Protein AF-A0A1G5S5N9-F1 (afdb_monomer)

Radius of gyration: 30.54 Å; Cα contacts (8 Å, |Δi|>4): 161; chains: 1; bounding box: 83×61×64 Å

Organism: NCBI:txid1120920

Secondary structure (DSSP, 8-state):
-EEESHHHHHHHHHHHHHHSS-EEEEEEEEE-GGG-EEEEEEEES-HHHHHHHHHHHHHHHHHHS-EEE----SS--HHHHHHHHHHHHTS-----------------------------------------

Structure (mmCIF, N/CA/C/O backbone):
data_AF-A0A1G5S5N9-F1
#
_entry.id   AF-A0A1G5S5N9-F1
#
loop_
_atom_site.group_PDB
_atom_site.id
_atom_site.type_symbol
_atom_site.label_atom_id
_atom_site.label_alt_id
_atom_site.label_comp_id
_atom_site.label_asym_id
_atom_site.label_entity_id
_atom_site.label_seq_id
_atom_site.pdbx_PDB_ins_code
_atom_site.Cartn_x
_atom_site.Cartn_y
_atom_site.Cartn_z
_atom_site.occupancy
_atom_site.B_iso_or_equiv
_atom_site.auth_seq_id
_atom_site.auth_comp_id
_atom_site.auth_asym_id
_atom_site.auth_atom_id
_atom_site.pdbx_PDB_model_num
ATOM 1 N N . MET A 1 1 ? 2.601 -0.774 1.732 1.00 96.56 1 MET A N 1
ATOM 2 C CA . MET A 1 1 ? 2.944 -1.315 0.395 1.00 96.56 1 MET A CA 1
ATOM 3 C C . MET A 1 1 ? 4.279 -0.742 -0.035 1.00 96.56 1 MET A C 1
ATOM 5 O O . MET A 1 1 ? 4.485 0.449 0.141 1.00 96.56 1 MET A O 1
ATOM 9 N N . GLU A 1 2 ? 5.179 -1.566 -0.553 1.00 97.50 2 GLU A N 1
ATOM 10 C CA . GLU A 1 2 ? 6.521 -1.166 -0.977 1.00 97.50 2 GLU A CA 1
ATOM 11 C C . GLU A 1 2 ? 6.671 -1.358 -2.485 1.00 97.50 2 GLU A C 1
ATOM 13 O O . GLU A 1 2 ? 6.317 -2.403 -3.037 1.00 97.50 2 GLU A O 1
ATOM 18 N N . THR A 1 3 ? 7.209 -0.349 -3.160 1.00 98.06 3 THR A N 1
ATOM 19 C CA . THR A 1 3 ? 7.388 -0.342 -4.615 1.00 98.06 3 THR A CA 1
ATOM 20 C C . THR A 1 3 ? 8.767 0.178 -4.990 1.00 98.06 3 THR A C 1
ATOM 22 O O . THR A 1 3 ? 9.423 0.860 -4.203 1.00 98.06 3 THR A O 1
ATOM 25 N N . VAL A 1 4 ? 9.215 -0.129 -6.205 1.00 97.12 4 VAL A N 1
ATOM 26 C CA . VAL A 1 4 ? 10.415 0.491 -6.769 1.00 97.12 4 VAL A CA 1
ATOM 27 C C . VAL A 1 4 ? 10.039 1.819 -7.423 1.00 97.12 4 VAL A C 1
ATOM 29 O O . VAL A 1 4 ? 9.236 1.856 -8.361 1.00 97.12 4 VAL A O 1
ATOM 32 N N . GLY A 1 5 ? 10.673 2.895 -6.957 1.00 96.00 5 GLY A N 1
ATOM 33 C CA . GLY A 1 5 ? 10.502 4.247 -7.481 1.00 96.00 5 GLY A CA 1
ATOM 34 C C . GLY A 1 5 ? 9.257 4.984 -6.972 1.00 96.00 5 GLY A C 1
ATOM 35 O O . GLY A 1 5 ? 8.230 4.400 -6.635 1.00 96.00 5 GLY A O 1
ATOM 36 N N . LEU A 1 6 ? 9.349 6.317 -6.953 1.00 96.69 6 LEU A N 1
ATOM 37 C CA . LEU A 1 6 ? 8.301 7.192 -6.417 1.00 96.69 6 LEU A CA 1
ATOM 38 C C . LEU A 1 6 ? 7.026 7.205 -7.272 1.00 96.69 6 LEU A C 1
ATOM 40 O O . LEU A 1 6 ? 5.933 7.274 -6.722 1.00 96.69 6 LEU A O 1
ATOM 44 N N . THR A 1 7 ? 7.146 7.121 -8.598 1.00 97.44 7 THR A N 1
ATOM 45 C CA . THR A 1 7 ? 5.987 7.135 -9.506 1.00 97.44 7 THR A CA 1
ATOM 46 C C . THR A 1 7 ? 5.072 5.936 -9.265 1.00 97.44 7 THR A C 1
ATOM 48 O O . THR A 1 7 ? 3.855 6.094 -9.185 1.00 97.44 7 THR A O 1
ATOM 51 N N . THR A 1 8 ? 5.658 4.750 -9.078 1.00 98.06 8 THR A N 1
ATOM 52 C CA . THR A 1 8 ? 4.919 3.524 -8.753 1.00 98.06 8 THR A CA 1
ATOM 53 C C . THR A 1 8 ? 4.211 3.661 -7.407 1.00 98.06 8 THR A C 1
ATOM 55 O O . THR A 1 8 ? 3.023 3.365 -7.312 1.00 98.06 8 THR A O 1
ATOM 58 N N . ALA A 1 9 ? 4.905 4.176 -6.386 1.00 98.06 9 ALA A N 1
ATOM 59 C CA . ALA A 1 9 ? 4.325 4.416 -5.066 1.00 98.06 9 ALA A CA 1
ATOM 60 C C . ALA A 1 9 ? 3.167 5.422 -5.100 1.00 98.06 9 ALA A C 1
ATOM 62 O O . ALA A 1 9 ? 2.161 5.216 -4.426 1.00 98.06 9 ALA A O 1
ATOM 63 N N . ALA A 1 10 ? 3.288 6.492 -5.891 1.00 97.81 10 ALA A N 1
ATOM 64 C CA . ALA A 1 10 ? 2.246 7.504 -6.029 1.00 97.81 10 ALA A CA 1
ATOM 65 C C . ALA A 1 10 ? 0.974 6.924 -6.664 1.00 97.81 10 ALA A C 1
ATOM 67 O O . ALA A 1 10 ? -0.119 7.160 -6.156 1.00 97.81 10 ALA A O 1
ATOM 68 N N . ALA A 1 11 ? 1.115 6.119 -7.722 1.00 98.19 11 ALA A N 1
ATOM 69 C CA . ALA A 1 11 ? -0.014 5.422 -8.339 1.00 98.19 11 ALA A CA 1
ATOM 70 C C . ALA A 1 11 ? -0.662 4.412 -7.378 1.00 98.19 11 ALA A C 1
ATOM 72 O O . ALA A 1 11 ? -1.886 4.318 -7.306 1.00 98.19 11 ALA A O 1
ATOM 73 N N . ALA A 1 12 ? 0.160 3.691 -6.609 1.00 98.25 12 ALA A N 1
ATOM 74 C CA . ALA A 1 12 ? -0.310 2.761 -5.590 1.00 98.25 12 ALA A CA 1
ATOM 75 C C . ALA A 1 12 ? -1.145 3.477 -4.518 1.00 98.25 12 ALA A C 1
ATOM 77 O O . ALA A 1 12 ? -2.247 3.042 -4.190 1.00 98.25 12 ALA A O 1
ATOM 78 N N . LEU A 1 13 ? -0.629 4.597 -4.002 1.00 98.06 13 LEU A N 1
ATOM 79 C CA . LEU A 1 13 ? -1.290 5.390 -2.974 1.00 98.06 13 LEU A CA 1
ATOM 80 C C . LEU A 1 13 ? -2.597 6.008 -3.483 1.00 98.06 13 LEU A C 1
ATOM 82 O O . LEU A 1 13 ? -3.598 5.926 -2.781 1.00 98.06 13 LEU A O 1
ATOM 86 N N . ASP A 1 14 ? -2.598 6.587 -4.686 1.00 98.19 14 ASP A N 1
ATOM 87 C CA . ASP A 1 14 ? -3.790 7.185 -5.300 1.00 98.19 14 ASP A CA 1
ATOM 88 C C . ASP A 1 14 ? -4.928 6.165 -5.446 1.00 98.19 14 ASP A C 1
ATOM 90 O O . ASP A 1 14 ? -6.062 6.437 -5.054 1.00 98.19 14 ASP A O 1
ATOM 94 N N . ALA A 1 15 ? -4.619 4.961 -5.937 1.00 98.38 15 ALA A N 1
ATOM 95 C CA . ALA A 1 15 ? -5.597 3.883 -6.031 1.00 98.38 15 ALA A CA 1
ATOM 96 C C . ALA A 1 15 ? -6.067 3.403 -4.648 1.00 98.38 15 ALA A C 1
ATOM 98 O O . ALA A 1 15 ? -7.261 3.177 -4.455 1.00 98.38 15 ALA A O 1
ATOM 99 N N . ALA A 1 16 ? -5.155 3.291 -3.678 1.00 98.19 16 ALA A N 1
ATOM 100 C CA . ALA A 1 16 ? -5.471 2.836 -2.327 1.00 98.19 16 ALA A CA 1
ATOM 101 C C . ALA A 1 16 ? -6.459 3.770 -1.607 1.00 98.19 16 ALA A C 1
ATOM 103 O O . ALA A 1 16 ? -7.475 3.301 -1.098 1.00 98.19 16 ALA A O 1
ATOM 104 N N . ILE A 1 17 ? -6.202 5.085 -1.607 1.00 97.81 17 ILE A N 1
ATOM 105 C CA . ILE A 1 17 ? -7.067 6.067 -0.922 1.00 97.81 17 ILE A CA 1
ATOM 106 C C . ILE A 1 17 ? -8.408 6.286 -1.633 1.00 97.81 17 ILE A C 1
ATOM 108 O O . ILE A 1 17 ? -9.356 6.757 -1.020 1.00 97.81 17 ILE A O 1
ATOM 112 N N . LYS A 1 18 ? -8.501 5.960 -2.928 1.00 97.94 18 LYS A N 1
ATOM 113 C CA . LYS A 1 18 ? -9.764 6.001 -3.681 1.00 97.94 18 LYS A CA 1
ATOM 114 C C . LYS A 1 18 ? -10.619 4.754 -3.470 1.00 97.94 18 LYS A C 1
ATOM 116 O O . LYS A 1 18 ? -11.826 4.811 -3.683 1.00 97.94 18 LYS A O 1
ATOM 121 N N . ALA A 1 19 ? -10.004 3.631 -3.105 1.00 98.19 19 ALA A N 1
ATOM 122 C CA . ALA A 1 19 ? -10.690 2.352 -2.971 1.00 98.19 19 ALA A CA 1
ATOM 123 C C . ALA A 1 19 ? -11.409 2.186 -1.625 1.00 98.19 19 ALA A C 1
ATOM 125 O O . ALA A 1 19 ? -12.419 1.486 -1.564 1.00 98.19 19 ALA A O 1
ATOM 126 N N . ALA A 1 20 ? -10.898 2.796 -0.554 1.00 98.12 20 ALA A N 1
ATOM 127 C CA . ALA A 1 20 ? -11.476 2.687 0.780 1.00 98.12 20 ALA A CA 1
ATOM 128 C C . ALA A 1 20 ? -11.113 3.885 1.666 1.00 98.12 20 ALA A C 1
ATOM 130 O O . ALA A 1 20 ? -10.160 4.611 1.390 1.00 98.12 20 ALA A O 1
ATOM 131 N N . GLU A 1 21 ? -11.846 4.041 2.769 1.00 97.75 21 GLU A N 1
ATOM 132 C CA . GLU A 1 21 ? -11.586 5.067 3.780 1.00 97.75 21 GLU A CA 1
ATOM 133 C C . GLU A 1 21 ? -10.337 4.703 4.600 1.00 97.75 21 GLU A C 1
ATOM 135 O O . GLU A 1 21 ? -10.396 3.950 5.576 1.00 97.75 21 GLU A O 1
ATOM 140 N N . VAL A 1 22 ? -9.179 5.198 4.165 1.00 97.44 22 VAL A N 1
ATOM 141 C CA . VAL A 1 22 ? -7.881 4.986 4.818 1.00 97.44 22 VAL A CA 1
ATOM 142 C C . VAL A 1 22 ? -7.052 6.265 4.806 1.00 97.44 22 VAL A C 1
ATOM 144 O O . VAL A 1 22 ? -7.123 7.085 3.892 1.00 97.44 22 VAL A O 1
ATOM 147 N N . GLN A 1 23 ? -6.190 6.415 5.806 1.00 94.38 23 GLN A N 1
ATOM 148 C CA . GLN A 1 23 ? -5.293 7.553 5.934 1.00 94.38 23 GLN A CA 1
ATOM 149 C C . GLN A 1 23 ? -3.859 7.152 5.585 1.00 94.38 23 GLN A C 1
ATOM 151 O O . GLN A 1 23 ? -3.296 6.242 6.194 1.00 94.38 23 GLN A O 1
ATOM 156 N N . CYS A 1 24 ? -3.221 7.886 4.671 1.00 93.88 24 CYS A N 1
ATOM 157 C CA . CYS A 1 24 ? -1.772 7.805 4.480 1.00 93.88 24 CYS A CA 1
ATOM 158 C C . CYS A 1 24 ? -1.049 8.477 5.648 1.00 93.88 24 CYS A C 1
ATOM 160 O O . CYS A 1 24 ? -1.201 9.686 5.863 1.00 93.88 24 CYS A O 1
ATOM 162 N N . VAL A 1 25 ? -0.249 7.698 6.376 1.00 92.94 25 VAL A N 1
ATOM 163 C CA . VAL A 1 25 ? 0.513 8.179 7.537 1.00 92.94 25 VAL A CA 1
ATOM 164 C C . VAL A 1 25 ? 1.978 8.405 7.240 1.00 92.94 25 VAL A C 1
ATOM 166 O O . VAL A 1 25 ? 2.556 9.290 7.847 1.00 92.94 25 VAL A O 1
ATOM 169 N N . GLY A 1 26 ? 2.569 7.680 6.293 1.00 90.56 26 GLY A N 1
ATOM 170 C CA . GLY A 1 26 ? 3.992 7.816 6.011 1.00 90.56 26 GLY A CA 1
ATOM 171 C C . GLY A 1 26 ? 4.357 7.364 4.608 1.00 90.56 26 GLY A C 1
ATOM 172 O O . GLY A 1 26 ? 3.746 6.446 4.055 1.00 90.56 26 GLY A O 1
ATOM 173 N N . VAL A 1 27 ? 5.365 8.027 4.046 1.00 93.38 27 VAL A N 1
ATOM 174 C CA . VAL A 1 27 ? 6.029 7.621 2.807 1.00 93.38 27 VAL A CA 1
ATOM 175 C C . VAL A 1 27 ? 7.523 7.569 3.086 1.00 93.38 27 VAL A C 1
ATOM 177 O O . VAL A 1 27 ? 8.203 8.594 3.126 1.00 93.38 27 VAL A O 1
ATOM 180 N N . GLU A 1 28 ? 8.028 6.365 3.290 1.00 93.06 28 GLU A N 1
ATOM 181 C CA . GLU A 1 28 ? 9.435 6.116 3.570 1.00 93.06 28 GLU A CA 1
ATOM 182 C C . GLU A 1 28 ? 10.174 5.817 2.271 1.00 93.06 28 GLU A C 1
ATOM 184 O O . GLU A 1 28 ? 9.676 5.099 1.404 1.00 93.06 28 GLU A O 1
ATOM 189 N N . LYS A 1 29 ? 11.376 6.374 2.124 1.00 94.94 29 LYS A N 1
ATOM 190 C CA . LYS A 1 29 ? 12.242 6.136 0.967 1.00 94.94 29 LYS A CA 1
ATOM 191 C C . LYS A 1 29 ? 13.507 5.468 1.463 1.00 94.94 29 LYS A C 1
ATOM 193 O O . LYS A 1 29 ? 14.197 6.021 2.316 1.00 94.94 29 LYS A O 1
ATOM 198 N N . VAL A 1 30 ? 13.824 4.314 0.898 1.00 94.88 30 VAL A N 1
ATOM 199 C CA . VAL A 1 30 ? 15.004 3.539 1.265 1.00 94.88 30 VAL A CA 1
ATOM 200 C C . VAL A 1 30 ? 15.837 3.308 0.013 1.00 94.88 30 VAL A C 1
ATOM 202 O O . VAL A 1 30 ? 15.326 2.947 -1.046 1.00 94.88 30 VAL A O 1
ATOM 205 N N . ILE A 1 31 ? 17.142 3.551 0.116 1.00 95.25 31 ILE A N 1
ATOM 206 C CA . ILE A 1 31 ? 18.090 3.185 -0.937 1.00 95.25 31 ILE A CA 1
ATOM 207 C C . ILE A 1 31 ? 18.506 1.743 -0.659 1.00 95.25 31 ILE A C 1
ATOM 209 O O . ILE A 1 31 ? 19.221 1.473 0.305 1.00 95.25 31 ILE A O 1
ATOM 213 N N . GLY A 1 32 ? 18.005 0.823 -1.475 1.00 85.94 32 GLY A N 1
ATOM 214 C CA . GLY A 1 32 ? 18.285 -0.602 -1.383 1.00 85.94 32 GLY A CA 1
ATOM 215 C C . GLY A 1 32 ? 19.569 -1.014 -2.106 1.00 85.94 32 GLY A C 1
ATOM 216 O O . GLY A 1 32 ? 20.435 -0.201 -2.444 1.00 85.94 32 GLY A O 1
ATOM 217 N N . VAL A 1 33 ? 19.676 -2.319 -2.361 1.00 88.00 33 VAL A N 1
ATOM 218 C CA . VAL A 1 33 ? 20.788 -2.923 -3.110 1.00 88.00 33 VAL A CA 1
ATOM 219 C C . VAL A 1 33 ? 20.817 -2.371 -4.541 1.00 88.00 33 VAL A C 1
ATOM 221 O O . VAL A 1 33 ? 19.793 -1.957 -5.086 1.00 88.00 33 VAL A O 1
ATOM 224 N N . ASP A 1 34 ? 22.009 -2.298 -5.131 1.00 90.62 34 ASP A N 1
ATOM 225 C CA . ASP A 1 34 ? 22.233 -1.788 -6.492 1.00 90.62 34 ASP A CA 1
ATOM 226 C C . ASP A 1 34 ? 21.769 -0.340 -6.721 1.00 90.62 34 ASP A C 1
ATOM 228 O O . ASP A 1 34 ? 21.501 0.070 -7.850 1.00 90.62 34 ASP A O 1
ATOM 232 N N . LYS A 1 35 ? 21.704 0.468 -5.650 1.00 90.81 35 LYS A N 1
ATOM 233 C CA . LYS A 1 35 ? 21.242 1.871 -5.674 1.00 90.81 35 LYS A CA 1
ATOM 234 C C . LYS A 1 35 ? 19.790 2.023 -6.146 1.00 90.81 35 LYS A C 1
ATOM 236 O O . LYS A 1 35 ? 19.390 3.100 -6.589 1.00 90.81 35 LYS A O 1
ATOM 241 N N . ILE A 1 36 ? 18.993 0.961 -6.038 1.00 93.19 36 ILE A N 1
ATOM 242 C CA . ILE A 1 36 ? 17.566 1.001 -6.344 1.00 93.19 36 ILE A CA 1
ATOM 243 C C . ILE A 1 36 ? 16.845 1.698 -5.190 1.00 93.19 36 ILE A C 1
ATOM 245 O O . ILE A 1 36 ? 17.002 1.320 -4.033 1.00 93.19 36 ILE A O 1
ATOM 249 N N . ILE A 1 37 ? 16.041 2.712 -5.501 1.00 95.69 37 ILE A N 1
ATOM 250 C CA . ILE A 1 37 ? 15.237 3.420 -4.501 1.00 95.69 37 ILE A CA 1
ATOM 251 C C . ILE A 1 37 ? 13.894 2.698 -4.364 1.00 95.69 37 ILE A C 1
ATOM 253 O O . ILE A 1 37 ? 13.092 2.708 -5.306 1.00 95.69 37 ILE A O 1
ATOM 257 N N . SER A 1 38 ? 13.646 2.085 -3.205 1.00 96.38 38 SER A N 1
ATOM 258 C CA . SER A 1 38 ? 12.318 1.605 -2.831 1.00 96.38 38 SER A CA 1
ATOM 259 C C . SER A 1 38 ? 11.573 2.663 -2.026 1.00 96.38 38 SER A C 1
ATOM 261 O O . SER A 1 38 ? 12.158 3.504 -1.335 1.00 96.38 38 SER A O 1
ATOM 263 N N . VAL A 1 39 ? 10.257 2.670 -2.193 1.00 97.62 39 VAL A N 1
ATOM 264 C CA . VAL A 1 39 ? 9.356 3.592 -1.516 1.00 97.62 39 VAL A CA 1
ATOM 265 C C . VAL A 1 39 ? 8.247 2.782 -0.867 1.00 97.62 39 VAL A C 1
ATOM 267 O O . VAL A 1 39 ? 7.516 2.060 -1.553 1.00 97.62 39 VAL A O 1
ATOM 270 N N . THR A 1 40 ? 8.126 2.930 0.448 1.00 96.62 40 THR A N 1
ATOM 271 C CA . THR A 1 40 ? 7.119 2.275 1.278 1.00 96.62 40 THR A CA 1
ATOM 272 C C . THR A 1 40 ? 6.051 3.281 1.664 1.00 96.62 40 THR A C 1
ATOM 274 O O . THR A 1 40 ? 6.329 4.309 2.273 1.00 96.62 40 THR A O 1
ATOM 277 N N . VAL A 1 41 ? 4.812 2.972 1.304 1.00 96.50 41 VAL A N 1
ATOM 278 C CA . VAL A 1 41 ? 3.623 3.732 1.679 1.00 96.50 41 VAL A CA 1
ATOM 279 C C 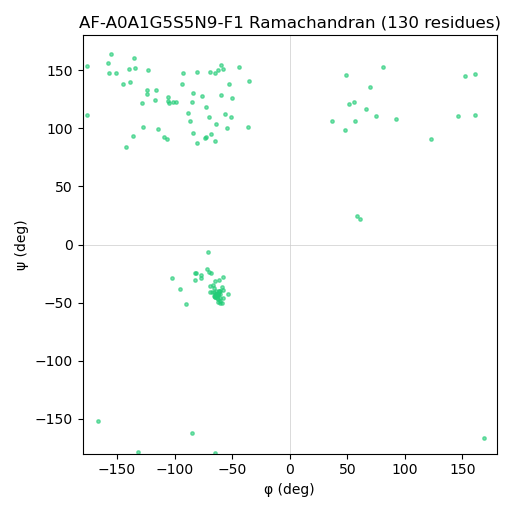. VAL A 1 41 ? 2.920 3.005 2.818 1.00 96.50 41 VAL A C 1
ATOM 281 O O . VAL A 1 41 ? 2.521 1.841 2.670 1.00 96.50 41 VAL A O 1
ATOM 284 N N . SER A 1 42 ? 2.748 3.713 3.929 1.00 95.00 42 SER A N 1
ATOM 285 C CA . SER A 1 42 ? 2.073 3.239 5.135 1.00 95.00 42 SER A CA 1
ATOM 286 C C . SER A 1 42 ? 0.699 3.894 5.244 1.00 95.00 42 SER A C 1
ATOM 288 O O . SER A 1 42 ? 0.582 5.122 5.259 1.00 95.00 42 SER A O 1
ATOM 290 N N . ILE A 1 43 ? -0.340 3.064 5.320 1.00 96.06 43 ILE A N 1
ATOM 291 C CA . ILE A 1 43 ? -1.738 3.482 5.460 1.00 96.06 43 ILE A CA 1
ATOM 292 C C . ILE A 1 43 ? -2.352 2.853 6.712 1.00 96.06 43 ILE A C 1
ATOM 294 O O . ILE A 1 43 ? -1.961 1.755 7.109 1.00 96.06 43 ILE A O 1
ATOM 298 N N . VAL A 1 44 ? -3.317 3.538 7.318 1.00 95.44 44 VAL A N 1
ATOM 299 C CA . VAL A 1 44 ? -4.083 3.055 8.479 1.00 95.44 44 VAL A CA 1
ATOM 300 C C . VAL A 1 44 ? -5.568 3.318 8.295 1.00 95.44 44 VAL A C 1
ATOM 302 O O . VAL A 1 44 ? -5.968 4.270 7.629 1.00 95.44 44 VAL A O 1
ATOM 305 N N . GLY A 1 45 ? -6.371 2.471 8.925 1.00 95.81 45 GLY A N 1
ATOM 306 C CA . GLY A 1 45 ? -7.826 2.497 8.920 1.00 95.81 45 GLY A CA 1
ATOM 307 C C . GLY A 1 45 ? -8.353 1.202 9.532 1.00 95.81 45 GLY A C 1
ATOM 308 O O . GLY A 1 45 ? -7.584 0.430 10.114 1.00 95.81 45 GLY A O 1
ATOM 309 N N . ASP A 1 46 ? -9.643 0.938 9.357 1.00 96.81 46 ASP A N 1
ATOM 310 C CA . ASP A 1 46 ? -10.226 -0.347 9.738 1.00 96.81 46 ASP A CA 1
ATOM 311 C C . ASP A 1 46 ? -9.639 -1.486 8.898 1.00 96.81 46 ASP A C 1
ATOM 313 O O . ASP A 1 46 ? -9.334 -1.316 7.719 1.00 96.81 46 ASP A O 1
ATOM 317 N N . VAL A 1 47 ? -9.520 -2.681 9.482 1.00 97.62 47 VAL A N 1
ATOM 318 C CA . VAL A 1 47 ? -8.847 -3.831 8.847 1.00 97.62 47 VAL A CA 1
ATOM 319 C C . VAL A 1 47 ? -9.405 -4.136 7.452 1.00 97.62 47 VAL A C 1
ATOM 321 O O . VAL A 1 47 ? -8.638 -4.379 6.522 1.00 97.62 47 VAL A O 1
ATOM 324 N N . ALA A 1 48 ? -10.731 -4.085 7.287 1.00 97.62 48 ALA A N 1
ATOM 325 C CA . ALA A 1 48 ? -11.382 -4.323 5.999 1.00 97.62 48 ALA A CA 1
ATOM 326 C C . ALA A 1 48 ? -11.076 -3.217 4.972 1.00 97.62 48 ALA A C 1
ATOM 328 O O . ALA A 1 48 ? -10.808 -3.520 3.809 1.00 97.62 48 ALA A O 1
ATOM 329 N N . ALA A 1 49 ? -11.063 -1.952 5.406 1.00 98.31 49 ALA A N 1
ATOM 330 C CA . ALA A 1 49 ? -10.718 -0.815 4.558 1.00 98.31 49 ALA A CA 1
ATOM 331 C C . ALA A 1 49 ? -9.245 -0.875 4.125 1.00 98.31 49 ALA A C 1
ATOM 333 O O . ALA A 1 49 ? -8.940 -0.721 2.945 1.00 98.31 49 ALA A O 1
ATOM 334 N N . VAL A 1 50 ? -8.336 -1.190 5.054 1.00 98.19 50 VAL A N 1
ATOM 335 C CA . VAL A 1 50 ? -6.904 -1.353 4.768 1.00 98.19 50 VAL A CA 1
ATOM 336 C C . VAL A 1 50 ? -6.666 -2.502 3.793 1.00 98.19 50 VAL A C 1
ATOM 338 O O . VAL A 1 50 ? -5.885 -2.334 2.861 1.00 98.19 50 VAL A O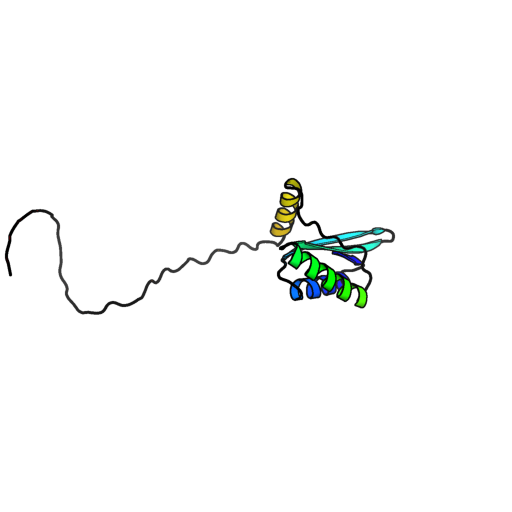 1
ATOM 341 N N . GLN A 1 51 ? -7.348 -3.639 3.952 1.00 98.25 51 GL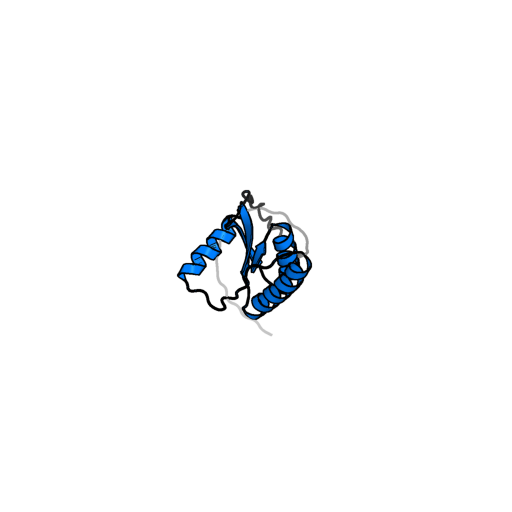N A N 1
ATOM 342 C CA . GLN A 1 51 ? -7.219 -4.758 3.018 1.00 98.25 51 GLN A CA 1
ATOM 343 C C . GLN A 1 51 ? -7.640 -4.353 1.597 1.00 98.25 51 GLN A C 1
ATOM 345 O O . GLN A 1 51 ? -6.857 -4.511 0.662 1.00 98.25 51 GLN A O 1
ATOM 350 N N . ALA A 1 52 ? -8.823 -3.749 1.448 1.00 98.44 52 ALA A N 1
ATOM 351 C CA . ALA A 1 52 ? -9.320 -3.286 0.152 1.00 98.44 52 ALA A CA 1
ATOM 352 C C . ALA A 1 52 ? -8.395 -2.236 -0.492 1.00 98.44 52 ALA A C 1
ATOM 354 O O . ALA A 1 52 ? -8.094 -2.310 -1.685 1.00 98.44 52 ALA A O 1
ATOM 355 N N . ALA A 1 53 ? -7.897 -1.287 0.305 1.00 98.62 53 ALA A N 1
ATOM 356 C CA . ALA A 1 53 ? -6.961 -0.267 -0.149 1.00 98.62 53 ALA A CA 1
ATOM 357 C C . ALA A 1 53 ? -5.623 -0.865 -0.611 1.00 98.62 53 ALA A C 1
ATOM 359 O O . ALA A 1 53 ? -5.089 -0.461 -1.645 1.00 98.62 53 ALA A O 1
ATOM 360 N N . VAL A 1 54 ? -5.074 -1.838 0.129 1.00 98.38 54 VAL A N 1
ATOM 361 C CA . VAL A 1 54 ? -3.827 -2.513 -0.255 1.00 98.38 54 VAL A CA 1
ATOM 362 C C . VAL A 1 54 ? -4.006 -3.294 -1.552 1.00 98.38 54 VAL A C 1
ATOM 364 O O . VAL A 1 54 ? -3.161 -3.159 -2.435 1.00 98.38 54 VAL A O 1
ATOM 367 N N . ASP A 1 55 ? -5.096 -4.045 -1.703 1.00 98.38 55 ASP A N 1
ATOM 368 C CA . ASP A 1 55 ? -5.346 -4.847 -2.905 1.00 98.38 55 ASP A CA 1
ATOM 369 C C . ASP A 1 55 ? -5.472 -3.957 -4.154 1.00 98.38 55 ASP A C 1
ATOM 371 O O . ASP A 1 55 ? -4.791 -4.187 -5.159 1.00 98.38 55 ASP A O 1
ATOM 375 N N . ALA A 1 56 ? -6.250 -2.871 -4.067 1.00 98.50 56 ALA A N 1
ATOM 376 C CA . ALA A 1 56 ? -6.381 -1.893 -5.148 1.00 98.50 56 ALA A CA 1
ATOM 377 C C . ALA A 1 56 ? -5.047 -1.197 -5.474 1.00 98.50 56 ALA A C 1
ATOM 379 O O . ALA A 1 56 ? -4.679 -1.059 -6.645 1.00 98.50 56 ALA A O 1
ATOM 380 N N . GLY A 1 57 ? -4.298 -0.796 -4.443 1.00 98.31 57 GLY A N 1
ATOM 381 C CA . GLY A 1 57 ? -2.998 -0.153 -4.603 1.00 98.31 57 GLY A CA 1
ATOM 382 C C . GLY A 1 57 ? -1.966 -1.066 -5.260 1.00 98.31 57 GLY A C 1
ATOM 383 O O . GLY A 1 57 ? -1.266 -0.638 -6.176 1.00 98.31 57 GLY A O 1
ATOM 384 N N . VAL A 1 58 ? -1.900 -2.341 -4.862 1.00 98.38 58 VAL A N 1
ATOM 385 C CA . VAL A 1 58 ? -0.998 -3.339 -5.461 1.00 98.38 58 VAL A CA 1
ATOM 386 C C . VAL A 1 58 ? -1.359 -3.597 -6.923 1.00 98.38 58 VAL A C 1
ATOM 388 O O . VAL A 1 58 ? -0.457 -3.643 -7.764 1.00 98.38 58 VAL A O 1
ATOM 391 N N . MET A 1 59 ? -2.649 -3.716 -7.252 1.00 98.31 59 MET A N 1
ATOM 392 C CA . MET A 1 59 ? -3.099 -3.870 -8.639 1.00 98.31 59 MET A CA 1
ATOM 393 C C . MET A 1 59 ? -2.667 -2.686 -9.514 1.00 98.31 59 MET A C 1
ATOM 395 O O . MET A 1 59 ? -2.053 -2.893 -10.562 1.00 98.31 59 MET A O 1
ATOM 399 N N . ALA A 1 60 ? -2.928 -1.452 -9.073 1.00 98.19 60 ALA A N 1
ATOM 400 C CA . ALA A 1 60 ? -2.553 -0.250 -9.818 1.00 98.19 60 ALA A CA 1
ATOM 401 C C . ALA A 1 60 ? -1.028 -0.096 -9.941 1.00 98.19 60 ALA A C 1
ATOM 403 O O . ALA A 1 60 ? -0.508 0.172 -11.025 1.00 98.19 60 ALA A O 1
ATOM 404 N N . ALA A 1 61 ? -0.295 -0.330 -8.851 1.00 97.94 61 ALA A N 1
ATOM 405 C CA . ALA A 1 61 ? 1.162 -0.277 -8.829 1.00 97.94 61 ALA A CA 1
ATOM 406 C C . ALA A 1 61 ? 1.797 -1.284 -9.792 1.00 97.94 61 ALA A C 1
ATOM 408 O O . ALA A 1 61 ? 2.762 -0.950 -10.474 1.00 97.94 61 ALA A O 1
ATOM 409 N N . SER A 1 62 ? 1.238 -2.495 -9.876 1.00 97.69 62 SER A N 1
ATOM 410 C CA . SER A 1 62 ? 1.751 -3.560 -10.748 1.00 97.69 62 SER A CA 1
ATOM 411 C C . SER A 1 62 ? 1.561 -3.251 -12.235 1.00 97.69 62 SER A C 1
ATOM 413 O O . SER A 1 62 ? 2.311 -3.759 -13.063 1.00 97.69 62 SER A O 1
ATOM 415 N N . ALA A 1 63 ? 0.585 -2.406 -12.585 1.00 97.12 63 ALA A N 1
ATOM 416 C CA . ALA A 1 63 ? 0.401 -1.924 -13.953 1.00 97.12 63 ALA A CA 1
ATOM 417 C C . ALA A 1 63 ? 1.408 -0.824 -14.338 1.00 97.12 63 ALA A C 1
ATOM 419 O O . ALA A 1 63 ? 1.711 -0.652 -15.517 1.00 97.12 63 ALA A O 1
ATOM 420 N N . VAL A 1 64 ? 1.923 -0.075 -13.356 1.00 96.56 64 VAL A N 1
ATOM 421 C CA . VAL A 1 64 ? 2.839 1.059 -13.573 1.00 96.56 64 VAL A CA 1
ATOM 422 C C . VAL A 1 64 ? 4.306 0.647 -13.444 1.00 96.56 64 VAL A C 1
ATOM 424 O O . VAL A 1 64 ? 5.157 1.141 -14.182 1.00 96.56 64 VAL A O 1
ATOM 427 N N . GLY A 1 65 ? 4.623 -0.242 -12.505 1.00 96.38 65 GLY A N 1
ATOM 428 C CA . GLY A 1 65 ? 5.995 -0.596 -12.169 1.00 96.38 65 GLY A CA 1
ATOM 429 C C . GLY A 1 65 ? 6.092 -1.849 -11.306 1.00 96.38 65 GLY A C 1
ATOM 430 O O . GLY A 1 65 ? 5.267 -2.755 -11.379 1.00 96.38 65 GLY A O 1
ATOM 431 N N . LYS A 1 66 ? 7.150 -1.925 -10.492 1.00 96.81 66 LYS A N 1
ATOM 432 C CA . LYS A 1 66 ? 7.444 -3.104 -9.670 1.00 96.81 66 LYS A CA 1
ATOM 433 C C . LYS A 1 66 ? 6.974 -2.910 -8.231 1.00 96.81 66 LYS A C 1
ATOM 435 O O . LYS A 1 66 ? 7.459 -2.016 -7.535 1.00 96.81 66 LYS A O 1
ATOM 440 N N . VAL A 1 67 ? 6.111 -3.810 -7.770 1.00 97.69 67 VAL A N 1
ATOM 441 C CA . VAL A 1 67 ? 5.789 -3.986 -6.349 1.00 97.69 67 VAL A CA 1
ATOM 442 C C . VAL A 1 67 ? 6.839 -4.899 -5.717 1.0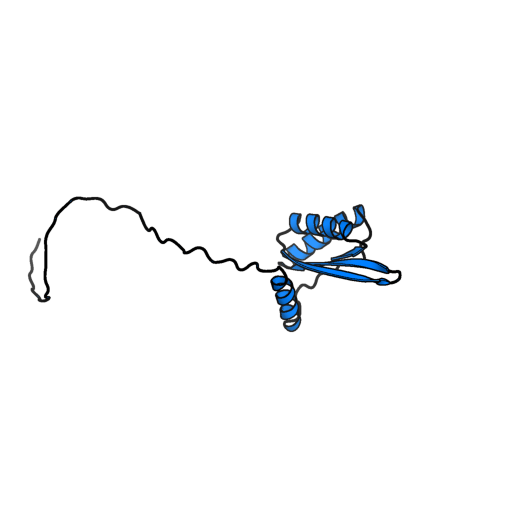0 97.69 67 VAL A C 1
ATOM 444 O O . VAL A 1 67 ? 7.176 -5.943 -6.273 1.00 97.69 67 VAL A O 1
ATOM 447 N N . VAL A 1 68 ? 7.394 -4.481 -4.582 1.00 96.75 68 VAL A N 1
ATOM 448 C CA . VAL A 1 68 ? 8.365 -5.265 -3.806 1.00 96.75 68 VAL A CA 1
ATOM 449 C C . VAL A 1 68 ? 7.628 -6.130 -2.793 1.00 96.75 68 VAL A C 1
ATOM 451 O O . VAL A 1 68 ? 7.851 -7.336 -2.737 1.00 96.75 68 VAL A O 1
ATOM 454 N N . SER A 1 69 ? 6.738 -5.520 -2.008 1.00 96.50 69 SER A N 1
ATOM 455 C CA . SER A 1 69 ? 6.013 -6.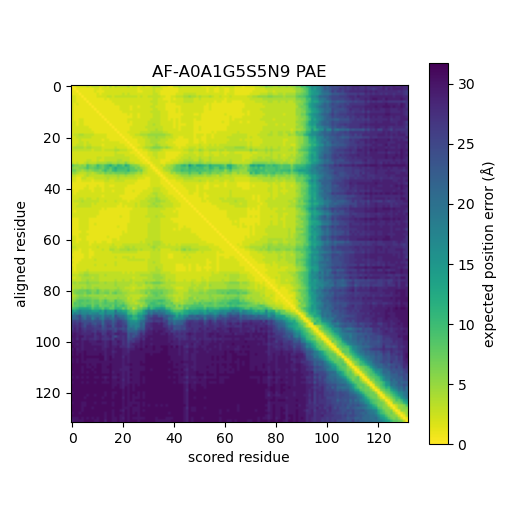207 -0.944 1.00 96.50 69 SER A CA 1
ATOM 456 C C . SER A 1 69 ? 4.709 -5.490 -0.570 1.00 96.50 69 SER A C 1
ATOM 458 O O . SER A 1 69 ? 4.539 -4.283 -0.762 1.00 96.50 69 SER A O 1
ATOM 460 N N . SER A 1 70 ? 3.762 -6.234 -0.004 1.00 97.25 70 SER A N 1
ATOM 461 C CA . SER A 1 70 ? 2.541 -5.695 0.598 1.00 97.25 70 SER A CA 1
ATOM 462 C C . SER A 1 70 ? 2.159 -6.527 1.812 1.00 97.25 70 SER A C 1
ATOM 464 O O . SER A 1 70 ? 2.235 -7.754 1.771 1.00 97.25 70 SER A O 1
ATOM 466 N N . HIS A 1 71 ? 1.741 -5.868 2.889 1.00 97.62 71 HIS A N 1
ATOM 467 C CA . HIS A 1 71 ? 1.355 -6.536 4.122 1.00 97.62 71 HIS A CA 1
ATOM 468 C C . HIS A 1 71 ? 0.300 -5.720 4.867 1.00 97.62 71 HIS A C 1
ATOM 470 O O . HIS A 1 71 ? 0.311 -4.489 4.803 1.00 97.62 71 HIS A O 1
ATOM 476 N N . VAL A 1 72 ? -0.588 -6.418 5.572 1.00 97.62 72 VAL A N 1
ATOM 477 C CA . VAL A 1 72 ? -1.638 -5.839 6.412 1.00 97.62 72 VAL A CA 1
ATOM 478 C C . VAL A 1 72 ? -1.470 -6.404 7.813 1.00 97.62 72 VAL A C 1
ATOM 480 O O . VAL A 1 72 ? -1.375 -7.617 7.986 1.00 97.62 72 VAL A O 1
ATOM 483 N N . ILE A 1 73 ? -1.442 -5.518 8.808 1.00 96.38 73 ILE A N 1
ATOM 484 C CA . ILE A 1 73 ? -1.321 -5.872 10.224 1.00 96.38 73 ILE A CA 1
ATOM 485 C C . ILE A 1 73 ? -2.628 -5.453 10.912 1.00 96.38 73 ILE A C 1
ATOM 487 O O . ILE A 1 73 ? -2.792 -4.274 11.214 1.00 96.38 73 ILE A O 1
ATOM 491 N N . PRO A 1 74 ? -3.572 -6.382 11.160 1.00 96.06 74 PRO A N 1
ATOM 492 C CA . PRO A 1 74 ? -4.894 -6.036 11.690 1.00 96.06 74 PRO A CA 1
ATOM 493 C C . PRO A 1 74 ? -4.888 -5.439 13.101 1.00 96.06 74 PRO A C 1
ATOM 495 O O . PRO A 1 74 ? -5.769 -4.664 13.455 1.00 96.06 74 PRO A O 1
ATOM 498 N N . ARG A 1 75 ? -3.928 -5.852 13.933 1.00 94.88 75 ARG A N 1
ATOM 499 C CA . ARG A 1 75 ? -3.799 -5.416 15.325 1.00 94.88 75 ARG A CA 1
ATOM 500 C C . ARG A 1 75 ? -2.314 -5.261 15.660 1.00 94.88 75 ARG A C 1
ATOM 502 O O . ARG A 1 75 ? -1.714 -6.224 16.145 1.00 94.88 75 ARG A O 1
ATOM 509 N N . PRO A 1 76 ? -1.699 -4.112 15.333 1.00 93.56 76 PRO A N 1
ATOM 510 C CA . PRO A 1 76 ? -0.324 -3.847 15.730 1.00 93.56 76 PRO A CA 1
ATOM 511 C C . PRO A 1 76 ? -0.197 -3.877 17.259 1.00 93.56 76 PRO A C 1
ATOM 513 O O . PRO A 1 76 ? -1.168 -3.690 17.993 1.00 93.56 76 PRO A O 1
ATOM 516 N N . HIS A 1 77 ? 1.004 -4.179 17.746 1.00 96.19 77 HIS A N 1
ATOM 517 C CA . HIS A 1 77 ? 1.298 -4.105 19.174 1.00 96.19 77 HIS A CA 1
ATOM 518 C C . HIS A 1 77 ? 1.308 -2.637 19.626 1.00 96.19 77 HIS A C 1
ATOM 520 O O . HIS A 1 77 ? 1.731 -1.774 18.863 1.00 96.19 77 HIS A O 1
ATOM 526 N N . SER A 1 78 ? 0.930 -2.356 20.874 1.00 93.75 78 SER A N 1
ATOM 527 C CA . SER A 1 78 ? 0.794 -0.983 21.394 1.00 93.75 78 SER A CA 1
ATOM 528 C C . SER A 1 78 ? 2.075 -0.142 21.314 1.00 93.75 78 SER A C 1
ATOM 530 O O . SER A 1 78 ? 2.028 1.076 21.181 1.00 93.75 78 SER A O 1
ATOM 532 N N . ASP A 1 79 ? 3.247 -0.776 21.359 1.00 93.00 79 ASP A N 1
ATOM 533 C CA . ASP A 1 79 ? 4.520 -0.071 21.1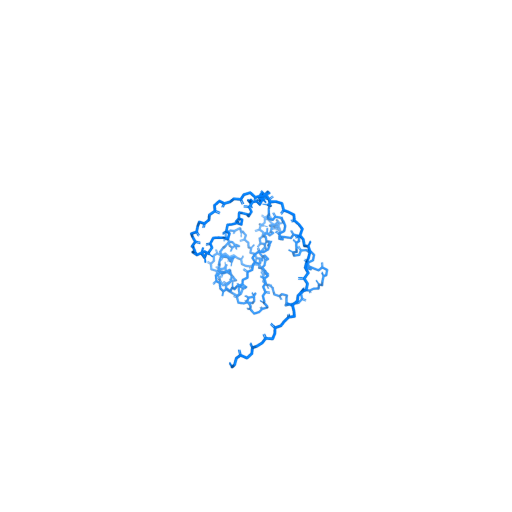60 1.00 93.00 79 ASP A CA 1
ATOM 534 C C . ASP A 1 79 ? 4.744 0.405 19.716 1.00 93.00 79 ASP A C 1
ATOM 536 O O . ASP A 1 79 ? 5.483 1.364 19.502 1.00 93.00 79 ASP A O 1
ATOM 540 N N . VAL A 1 80 ? 4.089 -0.222 18.735 1.00 91.50 80 VAL A N 1
ATOM 541 C CA . VAL A 1 80 ? 4.129 0.190 17.323 1.00 91.50 80 VAL A CA 1
ATOM 542 C C . VAL A 1 80 ? 3.232 1.405 17.084 1.00 91.50 80 VAL A C 1
ATOM 544 O O . VAL A 1 80 ? 3.554 2.231 16.233 1.00 91.50 80 VAL A O 1
ATOM 547 N N . ASP A 1 81 ? 2.164 1.582 17.866 1.00 88.56 81 ASP A N 1
ATOM 548 C CA . ASP A 1 81 ? 1.258 2.732 17.729 1.00 88.56 81 ASP A CA 1
ATOM 549 C C . ASP A 1 81 ? 2.001 4.065 17.897 1.00 88.56 81 ASP A C 1
ATOM 551 O O . ASP A 1 81 ? 1.767 5.011 17.146 1.00 88.56 81 ASP A O 1
ATOM 555 N N . LYS A 1 82 ? 2.996 4.108 18.795 1.00 88.38 82 LYS A N 1
ATOM 556 C CA . LYS A 1 82 ? 3.879 5.273 18.985 1.00 88.38 82 LYS A CA 1
ATOM 557 C C . LYS A 1 82 ? 4.610 5.656 17.695 1.00 88.38 82 LYS A C 1
ATOM 559 O O . LYS A 1 82 ? 4.760 6.838 17.404 1.00 88.38 82 LYS A O 1
ATOM 564 N N . LEU A 1 83 ? 5.053 4.667 16.916 1.00 86.06 83 LEU A N 1
ATOM 565 C CA . LEU A 1 83 ? 5.726 4.891 15.636 1.00 86.06 83 LEU A CA 1
ATOM 566 C C . LEU A 1 83 ? 4.743 5.440 14.591 1.00 86.06 83 LEU A C 1
ATOM 568 O O . LEU A 1 83 ? 5.062 6.378 13.865 1.00 86.06 83 LEU A O 1
ATOM 572 N N . ILE A 1 84 ? 3.519 4.905 14.559 1.00 86.44 84 ILE A N 1
ATOM 573 C CA . ILE A 1 84 ? 2.451 5.378 13.666 1.00 86.44 84 ILE A CA 1
ATOM 574 C C . ILE A 1 84 ? 2.093 6.843 13.972 1.00 86.44 84 ILE A C 1
ATOM 576 O O . ILE A 1 84 ? 1.894 7.641 13.055 1.00 86.44 84 ILE A O 1
ATOM 580 N N . GLU A 1 85 ? 2.041 7.222 15.250 1.00 85.75 85 GLU A N 1
ATOM 581 C CA . GLU A 1 85 ? 1.806 8.607 15.672 1.00 85.75 85 GLU A CA 1
ATOM 582 C C . GLU A 1 85 ? 2.941 9.559 15.283 1.00 85.75 85 GLU A C 1
ATOM 584 O O . GLU A 1 85 ? 2.668 10.699 14.902 1.00 85.75 85 GLU A O 1
ATOM 589 N N . MET A 1 86 ? 4.199 9.112 15.343 1.00 83.44 86 MET A N 1
ATOM 590 C CA . MET A 1 86 ? 5.340 9.911 14.880 1.00 83.44 86 MET A CA 1
ATOM 591 C C . MET A 1 86 ? 5.205 10.244 13.391 1.00 83.44 86 MET A C 1
ATOM 593 O O . MET A 1 86 ? 5.2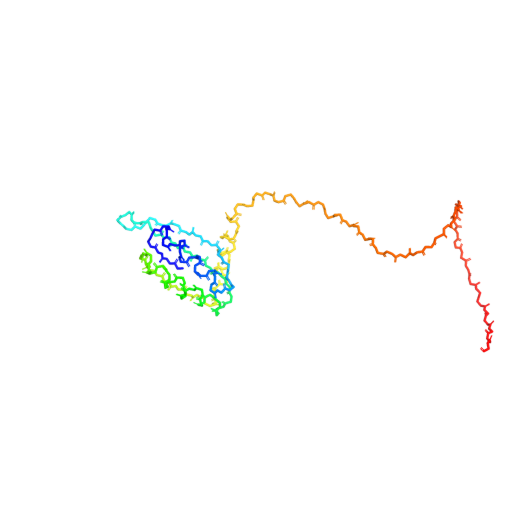97 11.413 13.020 1.00 83.44 86 MET A O 1
ATOM 597 N N . PHE A 1 87 ? 4.858 9.260 12.555 1.00 80.94 87 PHE A N 1
ATOM 598 C CA . PHE A 1 87 ? 4.662 9.491 11.120 1.00 80.94 87 PHE A CA 1
ATOM 599 C C . PHE A 1 87 ? 3.538 10.489 10.810 1.00 80.94 87 PHE A C 1
ATOM 601 O O . PHE A 1 87 ? 3.631 11.250 9.848 1.00 80.94 87 PHE A O 1
ATOM 608 N N . ARG A 1 88 ? 2.500 10.560 11.654 1.00 79.81 88 ARG A N 1
ATOM 609 C CA . ARG A 1 88 ? 1.438 11.570 11.517 1.00 79.81 88 ARG A CA 1
ATOM 610 C C . ARG A 1 88 ? 1.929 13.000 11.775 1.00 79.81 88 ARG A C 1
ATOM 612 O O . ARG A 1 88 ? 1.420 13.909 11.124 1.00 79.81 88 ARG A O 1
ATOM 619 N N . LYS A 1 89 ? 2.882 13.197 12.695 1.00 62.81 89 LYS A N 1
ATOM 620 C CA . LYS A 1 89 ? 3.390 14.518 13.123 1.00 62.81 89 LYS A CA 1
ATOM 621 C C . LYS A 1 89 ? 4.443 15.113 12.185 1.00 62.81 89 LYS A C 1
ATOM 623 O O . LYS A 1 89 ? 4.559 16.330 12.109 1.00 62.81 89 LYS A O 1
ATOM 628 N N . ASP A 1 90 ? 5.153 14.283 11.424 1.00 59.97 90 ASP A N 1
ATOM 629 C CA . ASP A 1 90 ? 6.141 14.742 10.432 1.00 59.97 90 ASP A CA 1
ATOM 630 C C . ASP A 1 90 ? 5.508 15.414 9.199 1.00 59.97 90 ASP A C 1
ATOM 632 O O . ASP A 1 90 ? 6.211 16.001 8.368 1.00 59.97 90 ASP A O 1
ATOM 636 N N . LYS A 1 91 ? 4.171 15.403 9.082 1.00 53.97 91 LYS A N 1
ATOM 637 C CA . LYS A 1 91 ? 3.458 16.381 8.255 1.00 53.97 91 LYS A CA 1
ATOM 638 C C . LYS A 1 91 ? 3.682 17.748 8.882 1.00 53.97 91 LYS A C 1
ATOM 640 O O . LYS A 1 91 ? 2.891 18.134 9.728 1.00 53.97 91 LYS A O 1
ATOM 645 N N . GLY A 1 92 ? 4.756 18.433 8.482 1.00 47.69 92 GLY A N 1
ATOM 646 C CA . GLY A 1 92 ? 5.130 19.751 8.984 1.00 47.69 92 GLY A CA 1
ATOM 647 C C . GLY A 1 92 ? 3.901 20.613 9.245 1.00 47.69 92 GLY A C 1
ATOM 648 O O . GLY A 1 92 ? 3.299 21.148 8.315 1.00 47.69 92 GLY A O 1
ATOM 649 N N . GLU A 1 93 ? 3.516 20.707 10.514 1.00 45.66 93 GLU A N 1
ATOM 650 C CA . GLU A 1 93 ? 2.538 21.675 10.961 1.00 45.66 93 GLU A CA 1
ATOM 651 C C . GLU A 1 93 ? 3.230 23.027 10.801 1.00 45.66 93 GLU A C 1
ATOM 653 O O . GLU A 1 93 ? 3.992 23.473 11.657 1.00 45.66 93 GLU A O 1
ATOM 658 N N . SER A 1 94 ? 2.994 23.704 9.674 1.00 41.62 94 SER A N 1
ATOM 659 C CA . SER A 1 94 ? 2.942 25.161 9.734 1.00 41.62 94 SER A CA 1
ATOM 660 C C . SER A 1 94 ? 1.983 25.493 10.880 1.00 41.62 94 SER A C 1
ATOM 662 O O . SER A 1 94 ? 0.875 24.943 10.855 1.00 41.62 94 SER A O 1
ATOM 664 N N . PRO A 1 95 ? 2.372 26.316 11.872 1.00 51.41 95 PRO A N 1
ATOM 665 C CA . PRO A 1 95 ? 1.493 26.656 12.980 1.00 51.41 95 PRO A CA 1
ATOM 666 C C . PRO A 1 95 ? 0.157 27.136 12.418 1.00 51.41 95 PRO A C 1
ATOM 668 O O . PRO A 1 95 ? 0.090 28.187 11.784 1.00 51.41 95 PRO A O 1
ATOM 671 N N . GLN A 1 96 ? -0.901 26.343 12.580 1.00 57.78 96 GLN A N 1
ATOM 672 C CA . GLN A 1 96 ? -2.243 26.846 12.350 1.00 57.78 96 GLN A CA 1
ATOM 673 C C . GLN A 1 96 ? -2.541 27.750 13.539 1.00 57.78 96 GLN A C 1
ATOM 675 O O . GLN A 1 96 ? -2.953 27.295 14.606 1.00 57.78 96 GLN A O 1
ATOM 680 N N . GLU A 1 97 ? -2.232 29.034 13.366 1.00 52.47 97 GLU A N 1
ATOM 681 C CA . GLU A 1 97 ? -2.768 30.115 14.177 1.00 52.47 97 GLU A CA 1
ATOM 682 C C . GLU A 1 97 ? -4.291 29.976 14.113 1.00 52.47 97 GLU A C 1
ATOM 684 O O . GLU A 1 97 ? -4.915 30.262 13.092 1.00 52.47 97 GLU A O 1
ATOM 689 N N . LYS A 1 98 ? -4.875 29.385 15.162 1.00 39.62 98 LYS A N 1
ATOM 690 C CA . LYS A 1 98 ? -6.323 29.240 15.283 1.00 39.62 98 LYS A CA 1
ATOM 691 C C . LYS A 1 98 ? -6.920 30.639 15.167 1.00 39.62 98 LYS A C 1
ATOM 693 O O . LYS A 1 98 ? -6.700 31.469 16.047 1.00 39.62 98 LYS A O 1
ATOM 698 N N . ALA A 1 99 ? -7.643 30.886 14.079 1.00 45.72 99 ALA A N 1
ATOM 699 C CA . ALA A 1 99 ? -8.485 32.062 13.954 1.00 45.72 99 ALA A CA 1
ATOM 700 C C . ALA A 1 99 ? -9.419 32.123 15.181 1.00 45.72 99 ALA A C 1
ATOM 702 O O . ALA A 1 99 ? -9.908 31.068 15.600 1.00 45.72 99 ALA A O 1
ATOM 703 N N . PRO A 1 100 ? -9.644 33.300 15.789 1.00 48.62 100 PRO A N 1
ATOM 704 C CA . PRO A 1 100 ? -10.560 33.411 16.916 1.00 48.62 100 PRO A CA 1
ATOM 705 C C . PRO A 1 100 ? -11.959 32.956 16.490 1.00 48.62 100 PRO A C 1
ATOM 707 O O . PRO A 1 100 ? -12.474 33.423 15.476 1.00 48.62 100 PRO A O 1
ATOM 710 N N . GLU A 1 101 ? -12.563 32.042 17.250 1.00 55.25 101 GLU A N 1
ATOM 711 C CA . GLU A 1 101 ? -13.991 31.738 17.138 1.00 55.25 101 GLU A CA 1
ATOM 712 C C . GLU A 1 101 ? -14.783 32.995 17.524 1.00 55.25 101 GLU A C 1
ATOM 714 O O . GLU A 1 101 ? -14.881 33.349 18.700 1.00 55.25 101 GLU A O 1
ATOM 719 N N . GLU A 1 102 ? -15.324 33.695 16.527 1.00 48.12 102 GLU A N 1
ATOM 720 C CA . GLU A 1 102 ? -16.396 34.669 16.724 1.00 48.12 102 GLU A CA 1
ATOM 721 C C . GLU A 1 102 ? -17.680 33.909 17.083 1.00 48.12 102 GLU A C 1
ATOM 723 O O . GLU A 1 102 ? -18.267 33.212 16.255 1.00 48.12 102 GLU A O 1
ATOM 728 N N . LEU A 1 103 ? -18.109 34.033 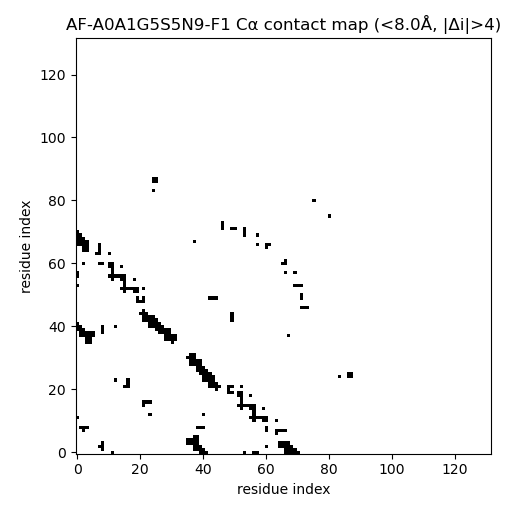18.339 1.00 47.75 103 LEU A N 1
ATOM 729 C CA . LEU A 1 103 ? -19.449 33.652 18.773 1.00 47.75 103 LEU A CA 1
ATOM 730 C C . LEU A 1 103 ? -20.397 34.822 18.479 1.00 47.75 103 LEU A C 1
ATOM 732 O O . LEU A 1 103 ? -20.490 35.752 19.279 1.00 47.75 103 LEU A O 1
ATOM 736 N N . ASP A 1 104 ? -21.093 34.772 17.342 1.00 34.53 104 ASP A N 1
ATOM 737 C CA . ASP A 1 104 ? -22.301 35.568 17.098 1.00 34.53 104 ASP A CA 1
ATOM 738 C C . ASP A 1 104 ? -23.523 34.640 17.153 1.00 34.53 104 ASP A C 1
ATOM 740 O O . ASP A 1 104 ? -23.913 34.006 16.170 1.00 34.53 104 ASP A O 1
ATOM 744 N N . GLU A 1 105 ? -24.106 34.510 18.347 1.00 37.88 105 GLU A N 1
ATOM 745 C CA . GLU A 1 105 ? -25.452 33.966 18.513 1.00 37.88 105 GLU A CA 1
ATOM 746 C C . GLU A 1 105 ? -26.473 35.072 18.216 1.00 37.88 105 GLU A C 1
ATOM 748 O O . GLU A 1 105 ? -26.960 35.764 19.110 1.00 37.88 105 GLU A O 1
ATOM 753 N N . ALA A 1 106 ? -26.836 35.212 16.942 1.00 39.38 106 ALA A N 1
ATOM 754 C CA . ALA A 1 106 ? -27.985 35.999 16.518 1.00 39.38 106 ALA A CA 1
ATOM 755 C C . ALA A 1 106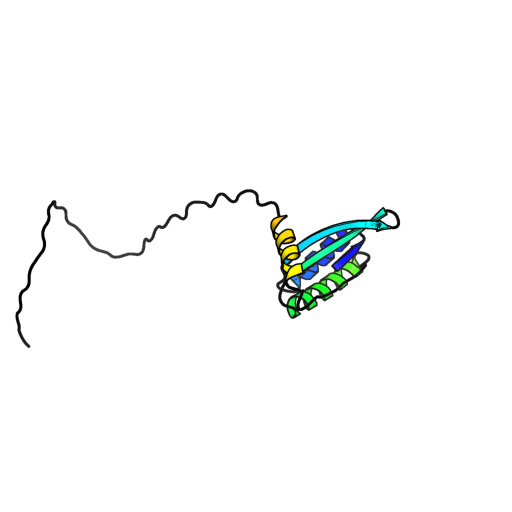 ? -29.107 35.077 16.015 1.00 39.38 106 ALA A C 1
ATOM 757 O O . ALA A 1 106 ? -29.199 34.752 14.830 1.00 39.38 106 ALA A O 1
ATOM 758 N N . ALA A 1 107 ? -30.014 34.701 16.919 1.00 36.59 107 ALA A N 1
ATOM 759 C CA . ALA A 1 107 ? -31.347 34.222 16.567 1.00 36.59 107 ALA A CA 1
ATOM 760 C C . ALA A 1 107 ? -32.408 34.856 17.484 1.00 36.59 107 ALA A C 1
ATOM 762 O O . ALA A 1 107 ? -32.690 34.375 18.572 1.00 36.59 107 ALA A O 1
ATOM 763 N N . ALA A 1 108 ? -32.961 35.965 16.987 1.00 34.81 108 ALA A N 1
ATOM 764 C CA . ALA A 1 108 ? -34.346 36.421 17.108 1.00 34.81 108 ALA A CA 1
ATOM 765 C C . ALA A 1 108 ? -35.113 36.172 18.428 1.00 34.81 108 ALA A C 1
ATOM 767 O O . ALA A 1 108 ? -35.716 35.119 18.612 1.00 34.81 108 ALA A O 1
ATOM 768 N N . ASP A 1 109 ? -35.312 37.240 19.206 1.00 33.03 109 ASP A N 1
ATOM 769 C CA . ASP A 1 109 ? -36.665 37.578 19.657 1.00 33.03 109 ASP A CA 1
ATOM 770 C C . ASP A 1 109 ? -36.906 39.093 19.589 1.00 33.03 109 ASP A C 1
ATOM 772 O O . ASP A 1 109 ? -36.037 39.936 19.809 1.00 33.03 109 ASP A O 1
ATOM 776 N N . SER A 1 110 ? -38.113 39.391 19.153 1.00 36.47 110 SER A N 1
ATOM 777 C CA . SER A 1 110 ? -38.691 40.662 18.773 1.00 36.47 110 SER A CA 1
ATOM 778 C C . SER A 1 110 ? -39.166 41.497 19.966 1.00 36.47 110 SER A C 1
ATOM 780 O O . SER A 1 110 ? -39.715 40.966 20.920 1.00 36.47 110 SER A O 1
ATOM 782 N N . GLY A 1 111 ? -39.100 42.828 19.839 1.00 29.77 111 GLY A N 1
ATOM 783 C CA . GLY A 1 111 ? -40.074 43.707 20.500 1.00 29.77 111 GLY A CA 1
ATOM 784 C C . GLY A 1 111 ? -39.535 44.770 21.462 1.00 29.77 111 GLY A C 1
ATOM 785 O O . GLY A 1 111 ? -39.502 44.581 22.664 1.00 29.77 111 GLY A O 1
ATOM 786 N N . LEU A 1 112 ? -39.259 45.948 20.896 1.00 32.25 112 LEU A N 1
ATOM 787 C CA . LEU A 1 112 ? -39.744 47.261 21.357 1.00 32.25 112 LEU A CA 1
ATOM 788 C C . LEU A 1 112 ? -39.468 47.750 22.812 1.00 32.25 112 LEU A C 1
ATOM 790 O O . LEU A 1 112 ? -40.203 47.442 23.737 1.00 32.25 112 LEU A O 1
ATOM 794 N N . LYS A 1 113 ? -38.535 48.719 22.896 1.00 32.19 113 LYS A N 1
ATOM 795 C CA . LYS A 1 113 ? -38.503 49.960 23.723 1.00 32.19 113 LYS A CA 1
ATOM 796 C C . LYS A 1 113 ? -38.753 49.874 25.247 1.00 32.19 113 LYS A C 1
ATOM 798 O O . LYS A 1 113 ? -39.895 49.748 25.660 1.00 32.19 113 LYS A O 1
ATOM 803 N N . SER A 1 114 ? -37.779 50.316 26.053 1.00 30.53 114 SER A N 1
ATOM 804 C CA . SER A 1 114 ? -37.706 51.701 26.573 1.00 30.53 114 SER A CA 1
ATOM 805 C C . SER A 1 114 ? -36.435 51.933 27.399 1.00 30.53 114 SER A C 1
ATOM 807 O O . SER A 1 114 ? -35.880 51.015 27.990 1.00 30.53 114 SER A O 1
ATOM 809 N N . GLU A 1 115 ? -35.995 53.186 27.439 1.00 33.78 115 GLU A N 1
ATOM 810 C CA . GLU A 1 115 ? -34.982 53.728 28.349 1.00 33.78 115 GLU A CA 1
ATOM 811 C C . GLU A 1 115 ? -35.404 53.531 29.821 1.00 33.78 115 GLU A C 1
ATOM 813 O O . GLU A 1 115 ? -36.605 53.542 30.104 1.00 33.78 115 GLU A O 1
ATOM 818 N N . THR A 1 116 ? -34.451 53.395 30.756 1.00 27.44 116 THR A N 1
ATOM 819 C CA . THR A 1 116 ? -34.266 54.241 31.969 1.00 27.44 116 THR A CA 1
ATOM 820 C C . THR A 1 116 ? -33.398 53.536 33.032 1.00 27.44 116 THR A C 1
ATOM 822 O O . THR A 1 116 ? -33.377 52.320 33.179 1.00 27.44 116 THR A O 1
ATOM 825 N N . GLU A 1 117 ? -32.651 54.389 33.715 1.00 29.95 117 GLU A N 1
ATOM 826 C CA . GLU A 1 117 ? -31.668 54.295 34.789 1.00 29.95 117 GLU A CA 1
ATOM 827 C C . GLU A 1 117 ? -31.939 53.369 36.005 1.00 29.95 117 GLU A C 1
ATOM 829 O O . GLU A 1 117 ? -33.057 53.212 36.478 1.00 29.95 117 GLU A O 1
ATOM 834 N N . THR A 1 118 ? -30.813 52.928 36.589 1.00 25.53 118 THR A N 1
ATOM 835 C CA . THR A 1 118 ? -30.462 52.836 38.031 1.00 25.53 118 THR A CA 1
ATOM 836 C C . THR A 1 118 ? -31.110 51.844 39.017 1.00 25.53 118 THR A C 1
ATOM 838 O O . THR A 1 118 ? -32.315 51.761 39.190 1.00 25.53 118 THR A O 1
ATOM 841 N N . SER A 1 119 ? -30.176 51.269 39.795 1.00 31.30 119 SER A N 1
ATOM 842 C CA . SER A 1 119 ? -30.184 50.943 41.235 1.00 31.30 119 SER A CA 1
ATOM 843 C C . SER A 1 119 ? -30.996 49.750 41.760 1.00 31.30 119 SER A C 1
ATOM 845 O O . SER A 1 119 ? -32.214 49.794 41.825 1.00 31.30 119 SER A O 1
ATOM 847 N N . SER A 1 120 ? -30.227 48.744 42.199 1.00 33.31 120 SER A N 1
ATOM 848 C CA . SER A 1 120 ? -30.231 48.075 43.517 1.00 33.31 120 SER A CA 1
ATOM 849 C C . SER A 1 120 ? -31.523 47.568 44.183 1.00 33.31 120 SER A C 1
ATOM 851 O O . SER A 1 120 ? -32.548 48.229 44.207 1.00 33.31 120 SER A O 1
ATOM 853 N N . GLU A 1 121 ? -31.316 46.447 44.891 1.00 33.66 121 GLU A N 1
ATOM 854 C CA . GLU A 1 121 ? -32.068 45.893 46.037 1.00 33.66 121 GLU A CA 1
ATOM 855 C C . GLU A 1 121 ? -33.209 44.890 45.757 1.00 33.66 121 GLU A C 1
ATOM 857 O O . GLU A 1 121 ? -34.312 45.224 45.340 1.00 33.66 121 GLU A O 1
ATOM 862 N N . GLU A 1 122 ? -32.929 43.620 46.092 1.00 34.50 122 GLU A N 1
ATOM 863 C CA . GLU A 1 122 ? -33.913 42.663 46.634 1.00 34.50 122 GLU A CA 1
ATOM 864 C C . GLU A 1 122 ? -34.413 43.129 48.029 1.00 34.50 122 GLU A C 1
ATOM 866 O O . GLU A 1 122 ? -33.844 44.089 48.554 1.00 34.50 122 GLU A O 1
ATOM 871 N N . PRO A 1 123 ? -35.321 42.430 48.758 1.00 48.84 123 PRO A N 1
ATOM 872 C CA . PRO A 1 123 ? -36.160 41.254 48.455 1.00 48.84 123 PRO A CA 1
ATOM 873 C C . PRO A 1 123 ? -37.642 41.477 48.862 1.00 48.84 123 PRO A C 1
ATOM 875 O O . PRO A 1 123 ? -37.995 42.517 49.410 1.00 48.84 123 PRO A O 1
ATOM 878 N N . SER A 1 124 ? -38.517 40.480 48.668 1.00 36.19 124 SER A N 1
ATOM 879 C CA . SER A 1 124 ? -39.386 39.900 49.725 1.00 36.19 124 SER A CA 1
ATOM 880 C C . SER A 1 124 ? -40.713 39.305 49.234 1.00 36.19 124 SER A C 1
ATOM 882 O O . SER A 1 124 ? -41.352 39.753 48.287 1.00 36.19 124 SER A O 1
ATOM 884 N N . GLU A 1 125 ? -41.051 38.233 49.944 1.00 42.12 125 GLU A N 1
ATOM 885 C CA . GLU A 1 125 ? -42.289 37.467 50.051 1.00 42.12 125 GLU A CA 1
ATOM 886 C C . GLU A 1 125 ? -43.607 38.263 49.966 1.00 42.12 125 GLU A C 1
ATOM 888 O O . GLU A 1 125 ? -43.742 39.296 50.607 1.00 42.12 125 GLU A O 1
ATOM 893 N N . ASP A 1 126 ? -44.622 37.705 49.291 1.00 40.78 126 ASP A N 1
ATOM 894 C CA . ASP A 1 126 ? -45.991 37.523 49.831 1.00 40.78 126 ASP A CA 1
ATOM 895 C C . ASP A 1 126 ? -46.827 36.750 48.784 1.00 40.78 126 ASP A C 1
ATOM 897 O O . ASP A 1 126 ? -46.983 37.159 47.637 1.00 40.78 126 ASP A O 1
ATOM 901 N N . LEU A 1 127 ? -47.234 35.505 49.028 1.00 44.44 127 LEU A N 1
ATOM 902 C CA . LEU A 1 127 ? -48.481 35.150 49.711 1.00 44.44 127 LEU A CA 1
ATOM 903 C C . LEU A 1 127 ? -49.716 35.905 49.176 1.00 44.44 127 LEU A C 1
ATOM 905 O O . LEU A 1 127 ? -50.017 37.011 49.608 1.00 44.44 127 LEU A O 1
ATOM 909 N N . ARG A 1 128 ? -50.491 35.250 48.297 1.00 39.00 128 ARG A N 1
ATOM 910 C CA . ARG A 1 128 ? -51.977 35.241 48.219 1.00 39.00 128 ARG A CA 1
ATOM 911 C C . ARG A 1 128 ? -52.397 34.768 46.827 1.00 39.00 128 ARG A C 1
ATOM 913 O O . ARG A 1 128 ? -52.095 35.381 45.819 1.00 39.00 128 ARG A O 1
ATOM 920 N N . ALA A 1 129 ? -52.991 33.586 46.731 1.00 42.53 129 ALA A N 1
ATOM 921 C CA . ALA A 1 129 ? -54.426 33.383 46.915 1.00 42.53 129 ALA A CA 1
ATOM 922 C C . ALA A 1 129 ? -55.269 34.057 45.827 1.00 42.53 129 ALA A C 1
ATOM 924 O O . ALA A 1 129 ? -55.358 35.281 45.800 1.00 42.53 129 ALA A O 1
ATOM 925 N N . ARG A 1 130 ? -55.980 33.211 45.067 1.00 45.00 130 ARG A N 1
ATOM 926 C CA . ARG A 1 130 ? -57.339 33.342 44.485 1.00 45.00 130 ARG A CA 1
ATOM 927 C C . ARG A 1 130 ? -57.320 32.619 43.131 1.00 45.00 130 ARG A C 1
ATOM 929 O O . ARG A 1 130 ? -56.505 32.939 42.284 1.00 45.00 130 ARG A O 1
ATOM 936 N N . ARG A 1 131 ? -58.013 31.476 43.018 1.00 39.78 131 ARG A N 1
ATOM 937 C CA . ARG A 1 131 ? -59.412 31.382 42.533 1.00 39.78 131 ARG A CA 1
ATOM 938 C C . ARG A 1 131 ? -59.523 32.029 41.141 1.00 39.78 131 ARG A C 1
ATOM 940 O O . ARG A 1 131 ? -59.220 33.206 41.019 1.00 39.78 131 ARG A O 1
ATOM 947 N N . ALA A 1 132 ? -59.972 31.339 40.105 1.00 42.81 132 ALA A N 1
ATOM 948 C CA . ALA A 1 132 ? -61.138 30.462 40.045 1.00 42.81 132 ALA A CA 1
ATOM 949 C C . ALA A 1 132 ? -60.988 29.408 38.942 1.00 42.81 132 ALA A C 1
ATOM 951 O O . ALA A 1 132 ? -60.232 29.681 37.986 1.00 42.81 132 ALA A O 1
#

Mean predicted aligned error: 14.82 Å

Foldseek 3Di:
DKFFDDVLVVQLQVQLVVQAPKDWLAWDWDQDPPRTIMIDIDIDDAQVSNVRSNVRSVVRSVVVHGDDDDDGDRDDDPVVVVVSVVSNPVPDPPPPPPDDPDDDPDDDDDDDDDDDDDDDDDDDDDDDDDDD

pLDDT: mean 77.17, std 26.27, range [25.53, 98.62]

InterPro domains:
  IPR000249 Bacterial microcompartment domain [PF00936] (1-76)
  IPR000249 Bacterial microcompartment domain [SM00877] (2-76)
  IPR037233 CcmK-like superfamily [G3DSA:3.30.70.1710] (1-107)
  IPR037233 CcmK-like superfamily [SSF143414] (1-88)
  IPR044872 CcmK/CsoS1, bacterial microcompartment domain [PS51930] (1-85)
  IPR050575 Bacterial microcompartment shell [PTHR33941] (1-109)

Sequence (132 aa):
METVGLTTAAAALDAAIKAAEVQCVGVEKVIGVDKIISVTVSIVGDVAAVQAAVDAGVMAASAVGKVVSSHVIPRPHSDVDKLIEMFRKDKGESPQEKAPEELDEAAADSGLKSETETSSEEPSEDLRARRA

Solvent-accessible surface area (backbone atoms only — not comparable to full-atom values): 8249 Å² total; per-residue (Å²): 67,30,15,45,35,66,69,23,34,52,47,16,48,57,37,14,54,71,62,25,76,47,44,81,37,43,77,47,76,44,78,48,76,96,76,40,46,34,23,36,45,40,70,49,57,52,58,69,31,42,50,48,12,50,55,40,9,51,56,47,14,52,75,71,38,51,67,75,50,74,80,84,75,81,75,71,57,76,79,53,50,60,57,56,52,49,39,54,58,69,58,74,72,69,82,76,77,75,72,81,85,81,85,78,89,82,77,86,86,86,82,84,88,80,91,84,84,86,81,88,81,85,88,83,91,79,93,78,88,77,87,133

Nearest PDB structures (foldseek):
  4rbv-assembly3_E-6  TM=9.067E-01  e=8.875E-07  Salmonella enterica subsp. enterica serovar Typhimurium str. LT2
  6qn1-assembly1_AD  TM=8.822E-01  e=6.029E-07  Klebsiella pneumoniae
  7mpw-assembly1_F  TM=8.740E-01  e=5.300E-07  Escherichia coli
  7mn4-assembly1_D  TM=8.084E-01  e=1.393E-06  Escherichia coli
  5jlp-assembly1_A  TM=5.114E-01  e=3.738E-01  Mycobacterium avium 104